Protein AF-A0A2L2Z6F8-F1 (afdb_monomer)

Mean predicted aligned error: 7.64 Å

Solvent-accessible surface area (backbone atoms only — not comparable to full-atom values): 4414 Å² total; per-residue (Å²): 136,84,80,78,80,75,78,76,86,72,83,68,48,77,79,68,80,65,82,70,38,88,93,46,52,67,65,41,48,56,55,46,53,53,40,27,61,63,35,68,57,75,56,64,70,59,51,50,52,52,53,61,73,46,52,54,72,68,57,49,60,75,44,45,90,77,61,130

Secondary structure (DSSP, 8-state):
-----------PPPP-PPPP-TT-HHHHHHHHHHHHHHHT---HHHHHHHHHHHS-HHHHHHTTTT--

Structure (mmCIF, N/CA/C/O backbone):
data_AF-A0A2L2Z6F8-F1
#
_entry.id   AF-A0A2L2Z6F8-F1
#
loop_
_atom_site.group_PDB
_atom_site.id
_atom_site.type_symbol
_atom_site.label_atom_id
_atom_site.label_alt_id
_atom_site.label_comp_id
_atom_site.label_asym_id
_atom_site.label_entity_id
_atom_site.label_seq_id
_atom_site.pdbx_PDB_ins_code
_atom_site.Cartn_x
_atom_site.Cartn_y
_atom_site.Cartn_z
_atom_site.occupancy
_atom_site.B_iso_or_equiv
_atom_site.auth_seq_id
_atom_site.auth_comp_id
_atom_site.auth_asym_id
_atom_site.auth_atom_id
_atom_site.pdbx_PDB_model_num
ATOM 1 N N . ILE A 1 1 ? 37.848 -1.686 -29.801 1.00 42.00 1 ILE A N 1
ATOM 2 C CA . ILE A 1 1 ? 37.768 -2.217 -28.422 1.00 42.00 1 ILE A CA 1
ATOM 3 C C . ILE A 1 1 ? 36.323 -2.043 -27.986 1.00 42.00 1 ILE A C 1
ATOM 5 O O . ILE A 1 1 ? 35.935 -0.946 -27.614 1.00 42.00 1 ILE A O 1
ATOM 9 N N . THR A 1 2 ? 35.493 -3.063 -28.184 1.00 36.81 2 THR A N 1
ATOM 10 C C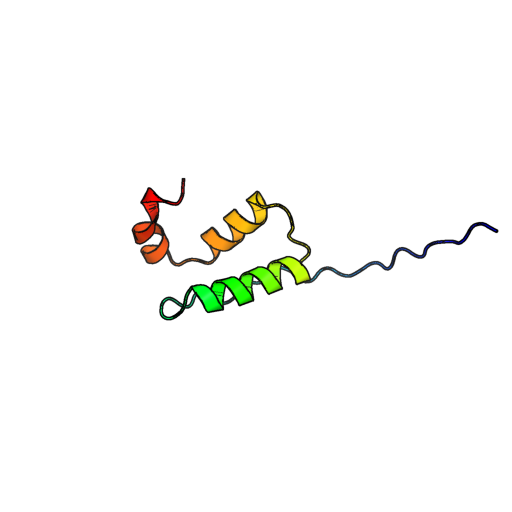A . THR A 1 2 ? 34.111 -3.072 -27.695 1.00 36.81 2 THR A CA 1
ATOM 11 C C . THR A 1 2 ? 34.166 -3.480 -26.229 1.00 36.81 2 THR A C 1
ATOM 13 O O . THR A 1 2 ? 34.470 -4.632 -25.924 1.00 36.81 2 THR A O 1
ATOM 16 N N . ALA A 1 3 ? 33.976 -2.517 -25.328 1.00 45.91 3 ALA A N 1
ATOM 17 C CA . ALA A 1 3 ? 33.805 -2.800 -23.913 1.00 45.91 3 ALA A CA 1
ATOM 18 C C . ALA A 1 3 ? 32.508 -3.602 -23.759 1.00 45.91 3 ALA A C 1
ATOM 20 O O . ALA A 1 3 ? 31.424 -3.110 -24.054 1.00 45.91 3 ALA A O 1
AT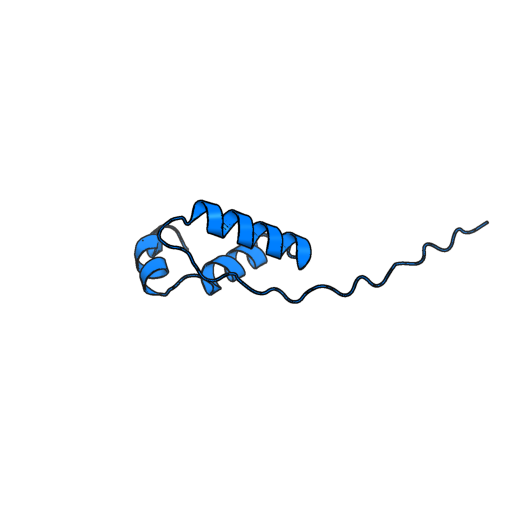OM 21 N N . SER A 1 4 ? 32.649 -4.872 -23.392 1.00 54.44 4 SER A N 1
ATOM 22 C CA . SER A 1 4 ? 31.530 -5.737 -23.052 1.00 54.44 4 SER A CA 1
ATOM 23 C C . SER A 1 4 ? 31.045 -5.303 -21.672 1.00 54.44 4 SER A C 1
ATOM 25 O O . SER A 1 4 ? 31.644 -5.677 -20.666 1.00 54.44 4 SER A O 1
ATOM 27 N N . GLU A 1 5 ? 30.011 -4.465 -21.620 1.00 57.66 5 GLU A N 1
ATOM 28 C CA . GLU A 1 5 ? 29.284 -4.203 -20.378 1.00 57.66 5 GLU A CA 1
ATOM 29 C C . GLU A 1 5 ? 28.655 -5.519 -19.917 1.00 57.66 5 GLU A C 1
ATOM 31 O O . GLU A 1 5 ? 27.691 -6.018 -20.497 1.00 57.66 5 GLU A O 1
ATOM 36 N N . SER A 1 6 ? 29.246 -6.131 -18.892 1.00 58.81 6 SER A N 1
ATOM 37 C CA . SER A 1 6 ? 28.618 -7.231 -18.174 1.00 58.81 6 SER A CA 1
ATOM 38 C C . SER A 1 6 ? 27.423 -6.654 -17.422 1.00 58.81 6 SER A C 1
ATOM 40 O O . SER A 1 6 ? 27.597 -6.017 -16.381 1.00 58.81 6 SER A O 1
ATOM 42 N N . VAL A 1 7 ? 26.219 -6.847 -17.960 1.00 60.69 7 VAL A N 1
ATOM 43 C CA . VAL A 1 7 ? 24.980 -6.575 -17.232 1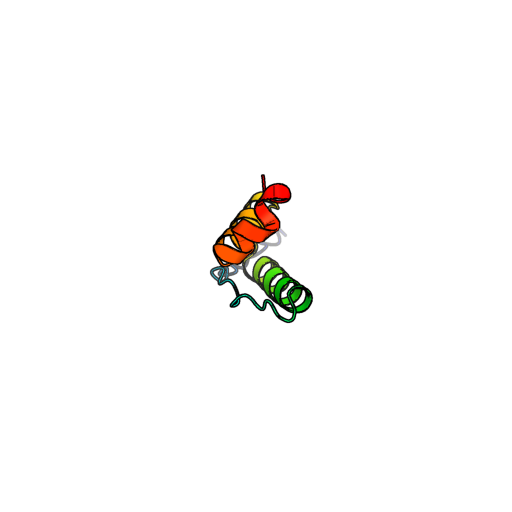.00 60.69 7 VAL A CA 1
ATOM 44 C C . VAL A 1 7 ? 24.982 -7.520 -16.038 1.00 60.69 7 VAL A C 1
ATOM 46 O O . VAL A 1 7 ? 24.799 -8.725 -16.189 1.00 60.69 7 VAL A O 1
ATOM 49 N N . ALA A 1 8 ? 25.297 -6.997 -14.856 1.00 64.88 8 ALA A N 1
ATOM 50 C CA . ALA A 1 8 ? 25.170 -7.759 -13.631 1.00 64.88 8 ALA A CA 1
ATOM 51 C C . ALA A 1 8 ? 23.686 -8.107 -13.467 1.00 64.88 8 ALA A C 1
ATOM 53 O O . ALA A 1 8 ? 22.856 -7.209 -13.320 1.00 64.88 8 ALA A O 1
ATOM 54 N N . ASP A 1 9 ? 23.353 -9.397 -13.516 1.00 62.44 9 ASP A N 1
ATOM 55 C CA . ASP A 1 9 ? 22.030 -9.893 -13.147 1.00 62.44 9 ASP A CA 1
ATOM 56 C C . ASP A 1 9 ? 21.829 -9.639 -11.648 1.00 62.44 9 ASP A C 1
ATOM 58 O O . ASP A 1 9 ? 22.191 -10.441 -10.784 1.00 62.44 9 ASP A O 1
ATOM 62 N N . VAL A 1 10 ? 21.304 -8.459 -11.321 1.00 69.44 10 VAL A N 1
ATOM 63 C CA . VAL A 1 10 ? 20.903 -8.122 -9.959 1.00 69.44 10 VAL A CA 1
ATOM 64 C C . VAL A 1 10 ? 19.649 -8.931 -9.653 1.00 69.44 10 VAL A C 1
ATOM 66 O O . VAL A 1 10 ? 18.557 -8.615 -10.131 1.00 69.44 10 VAL A O 1
ATOM 69 N N . ALA A 1 11 ? 19.803 -9.981 -8.846 1.00 74.06 11 ALA A N 1
ATOM 70 C CA . ALA A 1 11 ? 18.672 -10.700 -8.279 1.00 74.06 11 ALA A CA 1
ATOM 71 C C . ALA A 1 11 ? 17.812 -9.708 -7.479 1.00 74.06 11 ALA A C 1
ATOM 73 O O . ALA A 1 11 ? 18.256 -9.153 -6.472 1.00 74.06 11 ALA A O 1
ATOM 74 N N . ARG A 1 12 ? 16.593 -9.438 -7.959 1.00 73.62 12 ARG A N 1
ATOM 75 C CA . ARG A 1 12 ? 15.674 -8.501 -7.303 1.00 73.62 12 ARG A CA 1
ATOM 76 C C . ARG A 1 12 ? 15.110 -9.135 -6.039 1.00 73.62 12 ARG A C 1
ATOM 78 O O . ARG A 1 12 ? 14.651 -10.276 -6.061 1.00 73.62 12 ARG A O 1
ATOM 85 N N . VAL A 1 13 ? 15.128 -8.380 -4.945 1.00 83.50 13 VAL A N 1
ATOM 86 C CA . VAL A 1 13 ? 14.491 -8.795 -3.694 1.00 83.50 13 VAL A CA 1
ATOM 87 C C . VAL A 1 13 ? 12.977 -8.796 -3.902 1.00 83.50 13 VAL A C 1
ATOM 89 O O . VAL A 1 13 ? 12.419 -7.849 -4.452 1.00 83.50 13 VAL A O 1
ATOM 92 N N . ALA A 1 14 ? 12.310 -9.875 -3.487 1.00 87.75 14 ALA A N 1
ATOM 93 C CA . ALA A 1 14 ? 10.855 -9.927 -3.500 1.00 87.75 14 ALA A CA 1
ATOM 94 C C . ALA A 1 14 ? 10.298 -8.893 -2.515 1.00 87.75 14 ALA A C 1
ATOM 96 O O . ALA A 1 14 ? 10.721 -8.843 -1.358 1.00 87.75 14 ALA A O 1
ATOM 97 N N . PHE A 1 15 ? 9.332 -8.098 -2.968 1.00 91.19 15 PHE A N 1
ATOM 98 C CA . PHE A 1 15 ? 8.695 -7.103 -2.119 1.00 91.19 15 PHE A CA 1
ATOM 99 C C . PHE A 1 15 ? 8.005 -7.763 -0.926 1.00 91.19 15 PHE A C 1
ATOM 101 O O . PHE A 1 15 ? 7.212 -8.696 -1.078 1.00 91.19 15 PHE A O 1
ATOM 108 N N . LYS A 1 16 ? 8.285 -7.239 0.267 1.00 89.81 16 LYS A N 1
ATOM 109 C CA . LYS A 1 16 ? 7.613 -7.622 1.502 1.00 89.81 16 LYS A CA 1
ATOM 110 C C . LYS A 1 16 ? 7.201 -6.363 2.246 1.00 89.81 16 LYS A C 1
ATOM 112 O O . LYS A 1 16 ? 8.050 -5.626 2.742 1.00 89.81 16 LYS A O 1
ATOM 117 N N . ALA A 1 17 ? 5.896 -6.139 2.344 1.00 90.56 17 ALA A N 1
ATOM 118 C CA . ALA A 1 17 ? 5.379 -5.009 3.095 1.00 90.56 17 ALA A CA 1
ATOM 119 C C . ALA A 1 17 ? 5.744 -5.138 4.592 1.00 90.56 17 ALA A C 1
ATOM 121 O O . ALA A 1 17 ? 5.578 -6.220 5.171 1.00 90.56 17 ALA A O 1
ATOM 122 N N . PRO A 1 18 ? 6.242 -4.066 5.234 1.00 90.75 18 PRO A N 1
ATOM 123 C CA . PRO A 1 18 ? 6.366 -4.010 6.681 1.00 90.75 18 PRO A CA 1
ATOM 124 C C . PRO A 1 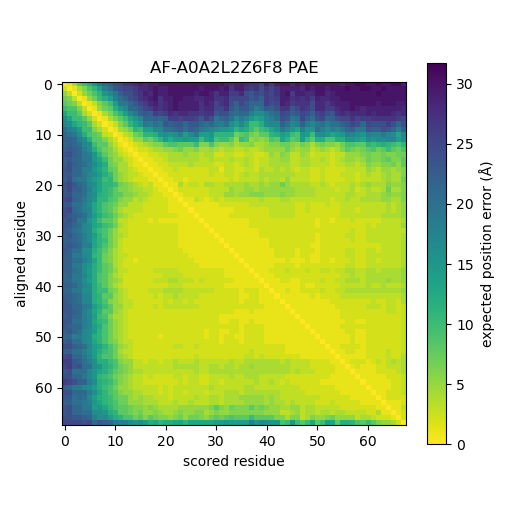18 ? 4.974 -3.995 7.338 1.00 90.75 18 PRO A C 1
ATOM 126 O O . PRO A 1 18 ? 4.024 -3.468 6.750 1.00 90.75 18 PRO A O 1
ATOM 129 N N . PRO A 1 19 ? 4.837 -4.533 8.562 1.00 91.38 19 PRO A N 1
ATOM 130 C CA . PRO A 1 19 ? 3.579 -4.483 9.302 1.00 91.38 19 PRO A CA 1
ATOM 131 C C . PRO A 1 19 ? 3.156 -3.030 9.543 1.00 91.38 19 PRO A C 1
ATOM 133 O O . PRO A 1 19 ? 3.981 -2.200 9.931 1.00 91.38 19 PRO A O 1
ATOM 136 N N . PHE A 1 20 ? 1.878 -2.725 9.316 1.00 92.88 20 PHE A N 1
ATOM 137 C CA . PHE A 1 20 ? 1.366 -1.364 9.450 1.00 92.88 20 PHE A CA 1
ATOM 138 C C . PHE A 1 20 ? 1.444 -0.854 10.895 1.00 92.88 20 PHE A C 1
ATOM 140 O O . PHE A 1 20 ? 1.057 -1.544 11.838 1.00 92.88 20 PHE A O 1
ATOM 147 N N . CYS A 1 21 ? 1.927 0.380 11.073 1.00 90.19 21 CYS A N 1
ATOM 148 C CA . CYS A 1 21 ? 2.038 1.030 12.377 1.00 90.19 21 CYS A CA 1
ATOM 149 C C . CYS A 1 21 ? 1.084 2.226 12.473 1.00 90.19 21 CYS A C 1
ATOM 151 O O . CYS A 1 21 ? 1.430 3.346 12.102 1.00 90.19 21 CYS A O 1
ATOM 153 N N . ARG A 1 22 ? -0.109 2.011 13.042 1.00 90.00 22 ARG A N 1
ATOM 154 C CA . ARG A 1 22 ? -1.115 3.077 13.233 1.00 90.00 22 ARG A CA 1
ATOM 155 C C . ARG A 1 22 ? -0.646 4.216 14.133 1.00 90.00 22 ARG A C 1
ATOM 157 O O . ARG A 1 22 ? -1.066 5.349 13.947 1.00 90.00 22 ARG A O 1
ATOM 164 N N . ALA A 1 23 ? 0.199 3.914 15.119 1.00 93.38 23 ALA A N 1
ATOM 165 C CA . ALA A 1 23 ? 0.721 4.912 16.049 1.00 93.38 23 ALA A CA 1
ATOM 166 C C . ALA A 1 23 ? 1.696 5.890 15.375 1.00 93.38 23 ALA A C 1
ATOM 168 O O . ALA A 1 23 ? 1.855 7.010 15.851 1.00 93.38 23 ALA A O 1
ATOM 169 N N . ASN A 1 24 ? 2.358 5.467 14.293 1.00 93.56 24 ASN A N 1
ATOM 170 C CA . ASN A 1 24 ? 3.287 6.304 13.546 1.00 93.56 24 ASN A CA 1
ATOM 171 C C . ASN A 1 24 ? 3.321 5.900 12.055 1.00 93.56 24 ASN A C 1
ATOM 173 O O . ASN A 1 24 ? 4.240 5.192 11.624 1.00 93.56 24 ASN A O 1
ATOM 177 N N . PRO A 1 25 ? 2.314 6.321 11.266 1.00 92.44 25 PRO A N 1
ATOM 178 C CA . PRO A 1 25 ? 2.214 5.965 9.853 1.00 92.44 25 PRO A CA 1
ATOM 179 C C . PRO A 1 25 ? 3.344 6.574 9.014 1.00 92.44 25 PRO A C 1
ATOM 181 O O . PRO A 1 25 ? 3.752 5.968 8.029 1.00 92.44 25 PRO A O 1
ATOM 184 N N . GLU A 1 26 ? 3.898 7.721 9.417 1.00 94.75 26 GLU A N 1
ATOM 185 C CA . GLU A 1 26 ? 5.014 8.375 8.721 1.00 94.75 26 GLU A CA 1
ATOM 186 C C . GLU A 1 26 ? 6.269 7.490 8.712 1.00 94.75 26 GLU A C 1
ATOM 188 O O . GLU A 1 26 ? 6.846 7.227 7.657 1.00 94.75 26 GLU A O 1
ATOM 193 N N . VAL A 1 27 ? 6.646 6.933 9.869 1.00 95.00 27 VAL A N 1
ATOM 194 C CA . VAL A 1 27 ? 7.782 5.998 9.959 1.00 95.00 27 VAL A CA 1
ATOM 195 C C . VAL A 1 27 ? 7.527 4.720 9.158 1.00 95.00 27 VAL A C 1
ATOM 197 O O . VAL A 1 27 ? 8.447 4.193 8.529 1.00 95.00 27 VAL A O 1
ATOM 200 N N . TRP A 1 28 ? 6.288 4.224 9.150 1.00 95.31 28 TRP A N 1
ATOM 201 C CA . TRP A 1 28 ? 5.925 3.067 8.333 1.00 95.31 28 TRP A CA 1
ATOM 202 C C . TRP A 1 28 ? 6.073 3.353 6.832 1.00 95.31 28 TRP A C 1
ATOM 204 O O . TRP A 1 28 ? 6.634 2.525 6.113 1.00 95.31 28 TRP A O 1
ATOM 214 N N . PHE A 1 29 ? 5.657 4.535 6.366 1.00 95.62 29 PHE A N 1
ATOM 215 C CA . PHE A 1 29 ? 5.843 4.940 4.971 1.00 95.62 29 PHE A CA 1
ATOM 216 C C . PHE A 1 29 ? 7.323 4.999 4.586 1.00 95.62 29 PHE A C 1
ATOM 218 O O . PHE A 1 29 ? 7.686 4.460 3.545 1.00 95.62 29 PHE A O 1
ATOM 225 N N . ILE A 1 30 ? 8.199 5.532 5.443 1.00 95.88 30 ILE A N 1
ATOM 226 C CA . ILE A 1 30 ? 9.653 5.548 5.188 1.00 95.88 30 ILE A CA 1
ATOM 227 C C . ILE A 1 30 ? 10.201 4.122 4.996 1.00 95.88 30 ILE A C 1
ATOM 229 O O . ILE A 1 30 ? 11.002 3.861 4.093 1.00 95.88 30 ILE 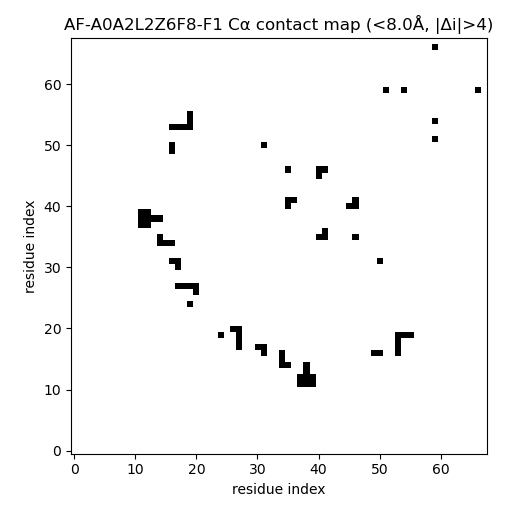A O 1
ATOM 233 N N . GLN A 1 31 ? 9.767 3.172 5.830 1.00 95.12 31 GLN A N 1
ATOM 234 C CA . GLN A 1 31 ? 10.169 1.768 5.693 1.00 95.12 31 GLN A CA 1
ATOM 235 C C . GLN A 1 31 ? 9.645 1.150 4.392 1.00 95.12 31 GLN A C 1
ATOM 237 O O . GLN A 1 31 ? 10.376 0.422 3.716 1.00 95.12 31 GLN A O 1
ATOM 242 N N . LEU A 1 32 ? 8.397 1.446 4.036 1.00 95.69 32 LEU A N 1
ATOM 243 C CA . LEU A 1 32 ? 7.758 0.958 2.820 1.00 95.69 32 LEU A CA 1
ATOM 244 C C . LEU A 1 32 ? 8.435 1.510 1.554 1.00 95.69 32 LEU A C 1
ATOM 246 O O . LEU A 1 32 ? 8.722 0.745 0.634 1.00 95.69 32 LEU A O 1
ATOM 250 N N . GLU A 1 33 ? 8.770 2.801 1.532 1.00 95.38 33 GLU A N 1
ATOM 251 C CA . GLU A 1 33 ? 9.503 3.433 0.432 1.00 95.38 33 GLU A CA 1
ATOM 252 C C . GLU A 1 33 ? 10.883 2.804 0.228 1.00 95.38 33 GLU A C 1
ATOM 254 O O . GLU A 1 33 ? 11.274 2.508 -0.904 1.00 95.38 33 GLU A O 1
ATOM 259 N N . SER A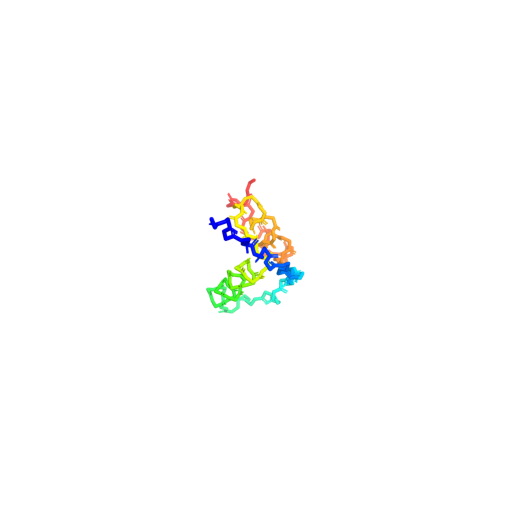 1 34 ? 11.595 2.506 1.318 1.00 94.75 34 SER A N 1
ATOM 260 C CA . SER A 1 34 ? 12.863 1.773 1.252 1.00 94.75 34 SER A CA 1
ATOM 261 C C . SER A 1 34 ? 12.692 0.384 0.617 1.00 94.75 34 SER A C 1
ATOM 263 O O . SER A 1 34 ? 13.488 -0.017 -0.237 1.00 94.75 34 SER A O 1
ATOM 265 N N . GLN A 1 35 ? 11.612 -0.336 0.949 1.00 94.69 35 GLN A N 1
ATOM 266 C CA . GLN A 1 35 ? 11.309 -1.632 0.328 1.00 94.69 35 GLN A CA 1
ATOM 267 C C . GLN A 1 35 ? 10.997 -1.516 -1.166 1.00 94.69 35 GLN A C 1
ATOM 269 O O . GLN A 1 35 ? 11.391 -2.402 -1.930 1.00 94.69 35 GLN A O 1
ATOM 274 N N . PHE A 1 36 ? 10.344 -0.438 -1.608 1.00 95.44 36 PHE A N 1
ATOM 275 C CA . PHE A 1 36 ? 10.128 -0.196 -3.035 1.00 95.44 36 PHE A CA 1
ATOM 276 C C . PHE A 1 36 ? 11.446 -0.046 -3.786 1.00 95.44 36 PHE A C 1
ATOM 278 O O . PHE A 1 36 ? 11.642 -0.713 -4.803 1.00 95.44 36 PHE A O 1
ATOM 285 N N . VAL A 1 37 ? 12.380 0.743 -3.250 1.00 94.75 37 VAL A N 1
ATOM 286 C CA . VAL A 1 37 ? 13.709 0.933 -3.851 1.00 94.75 37 VAL A CA 1
ATOM 287 C C . VAL A 1 37 ? 14.459 -0.395 -3.952 1.00 94.75 37 VAL A C 1
ATOM 289 O O . VAL A 1 37 ? 14.936 -0.752 -5.029 1.00 94.75 37 VAL A O 1
ATOM 292 N N . VAL A 1 38 ? 14.515 -1.165 -2.862 1.00 92.94 38 VAL A N 1
ATOM 293 C CA . VAL A 1 38 ? 15.245 -2.446 -2.818 1.00 92.94 38 VAL A CA 1
ATOM 294 C C . VAL A 1 38 ? 14.609 -3.511 -3.724 1.00 92.94 38 VAL A C 1
ATOM 296 O O . VAL A 1 38 ? 15.319 -4.332 -4.306 1.00 92.94 38 VAL A O 1
ATOM 299 N N . SER A 1 39 ? 13.286 -3.478 -3.895 1.00 92.81 39 SER A N 1
ATOM 300 C CA . SER A 1 39 ? 12.552 -4.412 -4.766 1.00 92.81 39 SER A CA 1
ATOM 301 C C . SER A 1 39 ? 12.492 -3.955 -6.231 1.00 92.81 39 SER A C 1
ATOM 303 O O . SER A 1 39 ? 11.953 -4.664 -7.083 1.00 92.81 39 SER A O 1
ATOM 305 N N . GLY A 1 40 ? 13.020 -2.767 -6.547 1.00 93.69 40 GLY A N 1
ATOM 306 C CA . GLY A 1 40 ? 12.940 -2.173 -7.883 1.00 93.69 40 GLY A CA 1
ATOM 307 C C . GLY A 1 40 ? 11.522 -1.762 -8.298 1.00 93.69 40 GLY A C 1
ATOM 308 O O . GLY A 1 40 ? 11.224 -1.718 -9.491 1.00 93.69 40 GLY A O 1
ATOM 309 N N . ILE A 1 41 ? 10.639 -1.483 -7.336 1.00 95.06 41 ILE A N 1
ATOM 310 C CA . ILE A 1 41 ? 9.285 -0.980 -7.584 1.00 95.06 41 ILE A CA 1
ATOM 311 C C . ILE A 1 41 ? 9.358 0.537 -7.757 1.00 95.06 41 ILE A C 1
ATOM 313 O O . ILE A 1 41 ? 9.511 1.288 -6.797 1.00 95.06 41 ILE A O 1
ATOM 317 N N . SER A 1 42 ? 9.244 0.995 -9.000 1.00 95.06 42 SER A N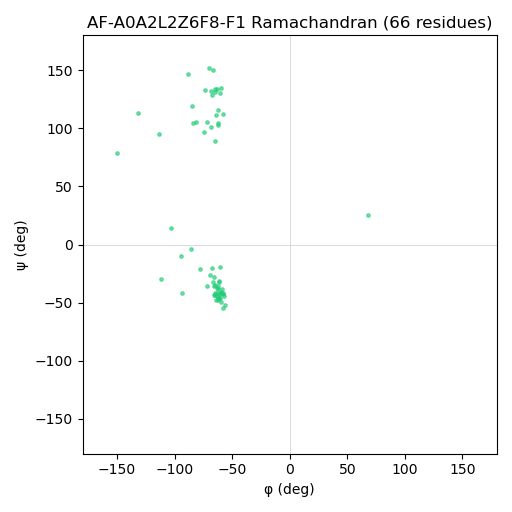 1
ATOM 318 C CA . SER A 1 42 ? 9.295 2.420 -9.341 1.00 95.06 42 SER A CA 1
ATOM 319 C C . SER A 1 42 ? 7.963 2.983 -9.828 1.00 95.06 42 SER A C 1
ATOM 321 O O . SER A 1 42 ? 7.712 4.163 -9.602 1.00 95.06 42 SER A O 1
ATOM 323 N N . ALA A 1 43 ? 7.118 2.158 -10.455 1.00 96.56 43 ALA A N 1
ATOM 324 C CA . ALA A 1 43 ? 5.822 2.572 -10.982 1.00 96.56 43 ALA A CA 1
ATOM 325 C C . ALA A 1 43 ? 4.854 2.930 -9.849 1.00 96.56 43 ALA A C 1
ATOM 327 O O . ALA A 1 43 ? 4.652 2.133 -8.928 1.00 96.56 43 ALA A O 1
ATOM 328 N N . ASP A 1 44 ? 4.251 4.113 -9.933 1.00 96.69 44 ASP A N 1
ATOM 329 C CA . ASP A 1 44 ? 3.396 4.641 -8.870 1.00 96.69 44 ASP A CA 1
ATOM 330 C C . ASP A 1 44 ? 2.127 3.806 -8.674 1.00 96.69 44 ASP A C 1
ATOM 332 O O . ASP A 1 44 ? 1.765 3.544 -7.531 1.00 96.69 44 ASP A O 1
ATOM 336 N N . ASP A 1 45 ? 1.539 3.266 -9.748 1.00 97.06 45 ASP A N 1
ATOM 337 C CA . ASP A 1 45 ? 0.414 2.322 -9.661 1.00 97.06 45 ASP A CA 1
ATOM 338 C C . ASP A 1 45 ? 0.778 1.089 -8.819 1.00 97.06 45 ASP A C 1
ATOM 340 O O . ASP A 1 45 ? 0.034 0.672 -7.930 1.00 97.06 45 ASP A O 1
ATOM 344 N N . THR A 1 46 ? 1.971 0.524 -9.036 1.00 96.00 46 THR A N 1
ATOM 345 C CA . THR A 1 46 ? 2.448 -0.625 -8.258 1.00 96.00 46 THR A CA 1
ATOM 346 C C . THR A 1 46 ? 2.664 -0.247 -6.795 1.00 96.00 46 THR A C 1
ATOM 348 O O . THR A 1 46 ? 2.251 -0.997 -5.910 1.00 96.00 46 THR A O 1
ATOM 351 N N . LYS A 1 47 ? 3.266 0.919 -6.515 1.00 95.94 47 LYS A N 1
ATOM 352 C CA . LYS A 1 47 ? 3.443 1.408 -5.135 1.00 95.94 47 LYS A CA 1
ATOM 353 C C . LYS A 1 47 ? 2.096 1.596 -4.443 1.00 95.94 47 LYS A C 1
ATOM 355 O O . LYS A 1 47 ? 1.938 1.138 -3.314 1.00 95.94 47 LYS A O 1
ATOM 360 N N . TYR A 1 48 ? 1.131 2.216 -5.121 1.00 95.88 48 TYR A N 1
ATOM 361 C CA . TYR A 1 48 ? -0.224 2.423 -4.616 1.00 95.88 48 TYR A CA 1
ATOM 362 C C . TYR A 1 48 ? -0.878 1.098 -4.224 1.00 95.88 48 TYR A C 1
ATOM 364 O O . TYR A 1 48 ? -1.306 0.935 -3.081 1.00 95.88 48 TYR A O 1
ATOM 372 N N . HIS A 1 49 ? -0.882 0.114 -5.126 1.00 95.62 49 HIS A N 1
ATOM 373 C CA . HIS A 1 49 ? -1.455 -1.198 -4.834 1.00 95.62 49 HIS A CA 1
ATOM 374 C C . HIS A 1 49 ? -0.735 -1.909 -3.682 1.00 95.62 49 HIS A C 1
ATOM 376 O O . HIS A 1 49 ? -1.396 -2.514 -2.837 1.00 95.62 49 HIS A O 1
ATOM 382 N N . CYS A 1 50 ? 0.593 -1.793 -3.590 1.00 95.25 50 CYS A N 1
ATOM 383 C CA . CYS A 1 50 ? 1.348 -2.318 -2.457 1.00 95.25 50 CYS A CA 1
ATOM 384 C C . CYS A 1 50 ? 0.948 -1.651 -1.131 1.00 95.25 50 CYS A C 1
ATOM 386 O O . CYS A 1 50 ? 0.716 -2.367 -0.158 1.00 95.25 50 CYS A O 1
ATOM 388 N N . VAL A 1 51 ? 0.827 -0.317 -1.093 1.00 95.12 51 VAL A N 1
ATOM 389 C CA . VAL A 1 51 ? 0.369 0.438 0.090 1.00 95.12 51 VAL A CA 1
ATOM 390 C C . VAL A 1 51 ? -1.020 -0.040 0.502 1.00 95.12 51 VAL A C 1
ATOM 392 O O . VAL A 1 51 ? -1.193 -0.476 1.635 1.00 95.12 51 VAL A O 1
ATOM 395 N N . VAL A 1 52 ? -1.988 -0.026 -0.419 1.00 94.56 52 VAL A N 1
ATOM 396 C CA . VAL A 1 52 ? -3.378 -0.429 -0.143 1.00 94.56 52 VAL A CA 1
ATOM 397 C C . VAL A 1 52 ? -3.443 -1.868 0.367 1.00 94.56 52 VAL A C 1
ATOM 399 O O . VAL A 1 52 ? -4.144 -2.136 1.338 1.00 94.56 52 VAL A O 1
ATOM 402 N N . SER A 1 53 ? -2.671 -2.785 -0.226 1.00 93.81 53 SER A N 1
ATOM 403 C CA . SER A 1 53 ? -2.630 -4.191 0.202 1.00 93.81 53 SER A CA 1
ATOM 404 C C . SER A 1 53 ? -2.005 -4.413 1.584 1.00 93.81 53 SER A C 1
ATOM 406 O O . SER A 1 53 ? -2.216 -5.464 2.185 1.00 93.81 53 SER A O 1
ATOM 408 N N . ALA A 1 54 ? -1.216 -3.454 2.072 1.00 94.12 54 ALA A N 1
ATOM 409 C CA . ALA A 1 54 ? -0.510 -3.545 3.344 1.00 94.12 54 ALA A CA 1
ATOM 410 C C . ALA A 1 54 ? -1.278 -2.904 4.513 1.00 94.12 54 ALA A C 1
ATOM 412 O O . ALA A 1 54 ? -0.865 -3.060 5.663 1.00 94.12 54 ALA A O 1
ATOM 413 N N . LEU A 1 55 ? -2.364 -2.178 4.232 1.00 94.12 55 LEU A N 1
ATOM 414 C CA . LEU A 1 55 ? -3.215 -1.556 5.243 1.00 94.12 55 LEU A CA 1
ATOM 415 C C . LEU A 1 55 ? -4.312 -2.515 5.712 1.00 94.12 55 LEU A C 1
ATOM 417 O O . LEU A 1 55 ? -4.858 -3.303 4.941 1.00 94.12 55 LEU A O 1
ATOM 421 N N . ASP A 1 56 ? -4.678 -2.397 6.987 1.00 92.00 56 ASP A N 1
ATOM 422 C CA . ASP A 1 56 ? -5.794 -3.147 7.558 1.00 92.00 56 ASP A CA 1
ATOM 423 C C . ASP A 1 56 ? -7.142 -2.640 7.011 1.00 92.00 56 ASP A C 1
ATOM 425 O O . ASP A 1 56 ? -7.309 -1.460 6.693 1.00 92.00 56 ASP A O 1
ATOM 429 N N . GLY A 1 57 ? -8.150 -3.516 6.956 1.00 91.88 57 GLY A N 1
ATOM 430 C CA . GLY A 1 57 ? -9.468 -3.176 6.401 1.00 91.88 57 GLY A CA 1
ATOM 431 C C . GLY A 1 57 ? -10.204 -2.047 7.136 1.00 91.88 57 GLY A C 1
ATOM 432 O O . GLY A 1 57 ? -10.932 -1.273 6.514 1.00 91.88 57 GLY A O 1
ATOM 433 N N . ASP A 1 58 ? -10.005 -1.904 8.446 1.00 94.19 58 ASP A N 1
ATOM 434 C CA . ASP A 1 58 ? -10.568 -0.799 9.229 1.00 94.19 58 ASP A CA 1
ATOM 435 C C . ASP A 1 58 ? -9.869 0.534 8.932 1.00 94.19 58 ASP A C 1
ATOM 437 O O . ASP A 1 58 ? -10.533 1.567 8.851 1.00 94.19 58 ASP A O 1
ATOM 441 N N . VAL A 1 59 ? -8.557 0.510 8.682 1.00 93.62 59 VAL A N 1
ATOM 442 C CA . VAL A 1 59 ? -7.804 1.677 8.206 1.00 93.62 59 VAL A CA 1
ATOM 443 C C . VAL A 1 59 ? -8.305 2.081 6.825 1.00 93.62 59 VAL A C 1
ATOM 445 O O . VAL A 1 59 ? -8.637 3.244 6.632 1.00 93.62 59 VAL A O 1
ATOM 448 N N . LEU A 1 60 ? -8.447 1.131 5.896 1.00 94.44 60 LEU A N 1
ATOM 449 C CA . LEU A 1 60 ? -9.001 1.390 4.561 1.00 94.44 60 LEU A CA 1
ATOM 450 C C . LEU A 1 60 ? -10.424 1.959 4.625 1.00 94.44 60 LEU A C 1
ATOM 452 O O . LEU A 1 60 ? -10.760 2.862 3.867 1.00 94.44 60 LEU A O 1
ATOM 456 N N . THR A 1 61 ? -11.249 1.480 5.557 1.00 95.00 61 THR A N 1
ATOM 457 C CA . THR A 1 61 ? -12.591 2.037 5.785 1.00 95.00 61 THR A CA 1
ATOM 458 C C . THR A 1 61 ? -12.512 3.496 6.242 1.00 95.00 61 THR A C 1
ATOM 460 O O . THR A 1 61 ? -13.251 4.337 5.728 1.00 95.00 61 THR A O 1
ATOM 463 N N . LEU A 1 62 ? -11.597 3.807 7.167 1.00 93.81 62 LEU A N 1
ATOM 464 C CA . LEU A 1 62 ? -11.395 5.157 7.699 1.00 93.81 62 LEU A CA 1
ATOM 465 C C . LEU A 1 62 ? -10.952 6.161 6.627 1.00 93.81 62 LEU A C 1
ATOM 467 O O . LEU A 1 62 ? -11.366 7.312 6.694 1.00 93.81 62 LEU A O 1
ATOM 471 N N . ILE A 1 63 ? -10.133 5.736 5.661 1.00 92.50 63 ILE A N 1
ATOM 472 C CA . ILE A 1 63 ? -9.613 6.606 4.590 1.00 92.50 63 ILE A CA 1
ATOM 473 C C . ILE A 1 63 ? -10.326 6.405 3.245 1.00 92.50 63 ILE A C 1
ATOM 475 O O . ILE A 1 63 ? -9.817 6.826 2.208 1.00 92.50 63 ILE A O 1
ATOM 479 N N . SER A 1 64 ? -11.480 5.735 3.238 1.00 94.19 64 SER A N 1
ATOM 480 C CA . SER A 1 64 ? -12.193 5.323 2.017 1.00 94.19 64 SER A CA 1
ATOM 481 C C . SER A 1 64 ? -12.615 6.478 1.101 1.00 94.19 64 SER A C 1
ATOM 483 O O . SER A 1 64 ? -12.868 6.269 -0.082 1.00 94.19 64 SER A O 1
ATOM 485 N N . ASP A 1 65 ? -12.683 7.701 1.616 1.00 94.44 65 ASP A N 1
ATOM 486 C CA . ASP A 1 65 ? -12.947 8.915 0.847 1.00 94.44 65 ASP A CA 1
ATOM 487 C C . ASP A 1 65 ? -11.720 9.422 0.066 1.00 94.44 65 ASP A C 1
ATOM 489 O O . ASP A 1 65 ? -11.876 10.147 -0.922 1.00 94.44 65 ASP A O 1
ATOM 493 N N . ILE A 1 66 ? -10.518 9.018 0.488 1.00 91.19 66 ILE A N 1
ATOM 494 C CA . ILE A 1 66 ? -9.222 9.413 -0.081 1.00 91.19 66 ILE A CA 1
ATOM 495 C C . ILE A 1 66 ? -8.755 8.404 -1.137 1.00 91.19 66 ILE A C 1
ATOM 497 O O . ILE A 1 66 ? -8.237 8.797 -2.183 1.00 91.19 66 ILE A O 1
ATOM 501 N N . ILE A 1 67 ? -8.933 7.109 -0.872 1.00 86.56 67 ILE A N 1
ATOM 502 C CA . ILE A 1 67 ? -8.604 6.021 -1.806 1.00 86.56 67 ILE A CA 1
ATOM 503 C C . ILE A 1 67 ? -9.777 5.795 -2.768 1.00 86.56 67 ILE A C 1
ATOM 505 O O . ILE A 1 67 ? -10.884 5.475 -2.341 1.00 86.56 67 ILE A O 1
ATOM 509 N N . ARG A 1 68 ? -9.534 5.976 -4.071 1.00 68.31 68 ARG A N 1
ATOM 510 C CA . ARG A 1 68 ? -10.510 5.808 -5.159 1.00 68.31 68 ARG A CA 1
ATOM 511 C C . ARG A 1 68 ? -9.977 4.897 -6.252 1.00 68.31 68 ARG A C 1
ATOM 513 O O . ARG A 1 68 ? -8.746 4.904 -6.471 1.00 68.31 68 ARG A O 1
#

Radius of gyration: 16.57 Å; Cα contacts (8 Å, |Δi|>4): 40; chains: 1; bounding box: 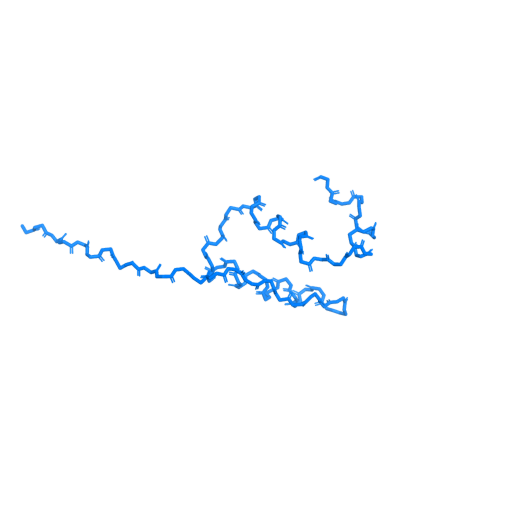51×20×44 Å

Foldseek 3Di:
DPPPPPPPPPPADDQD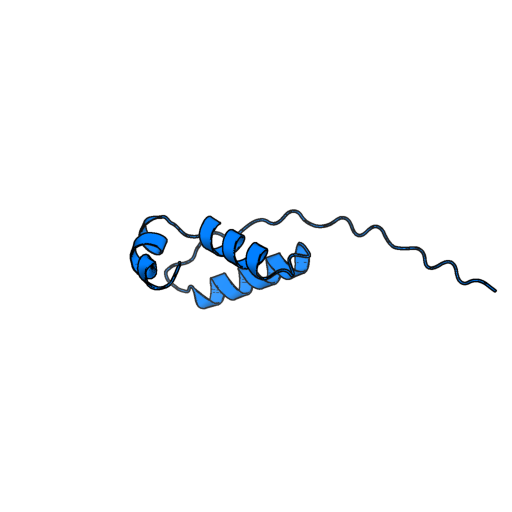QDAQDPVCNPVSVVVLVVSCVRRVPDDVVVSVVSVVVRDDPVVCVVCVVVPD

InterPro domains:
  IPR055469 Domain of unknown function DUF7041 [PF23055] (18-67)

pLDDT: mean 86.96, std 14.57, range [36.81, 97.06]

Sequence (68 aa):
ITASESVADVARVAFKAPPFCRANPEVWFIQLESQFVVSGISADDTKYHCVVSALDGDVLTLISDIIR

Organism: Parasteatoda tepidariorum (NCBI:txid114398)